Protein 3C4S (pdb70)

Foldseek 3Di:
DQAAQFKKAFCDPVDPRHRAIFGWHHDDPQKTWTWGDDVVDIDIDIGRCVRIDTDDD/DAAQFKKAFCPPVDPRHRAIFGWHDDDPQKTWTWGDDVVDIDTDIDGVVRIDTDD

Solvent-accessible surface area: 7088 Å² total; per-residue (Å²): 135,31,123,76,52,11,14,0,76,0,58,43,93,129,26,67,16,63,169,31,82,6,88,2,68,130,50,67,133,43,93,2,7,0,42,1,114,81,58,72,16,76,99,85,35,80,9,151,64,101,19,14,72,65,31,183,157,76,130,78,47,9,43,0,76,1,55,45,96,133,30,64,28,46,136,28,85,8,82,2,71,183,54,80,124,46,88,1,19,0,42,1,122,85,58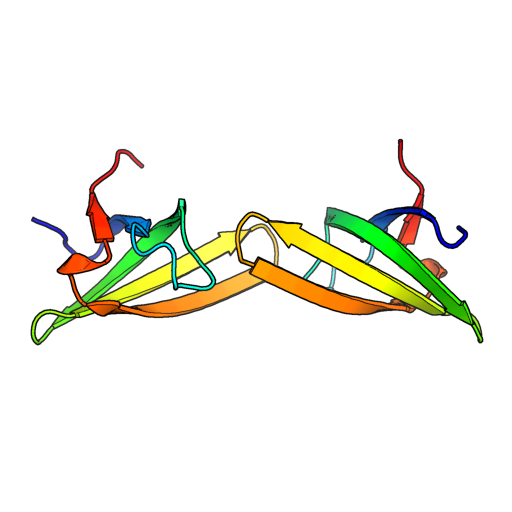,65,7,76,97,110,35,83,5,143,60,101,18,16,76,60,32,218

Radius of gyration: 16.74 Å; Cα contacts (8 Å, |Δi|>4): 252; chains: 2; bounding box: 28×22×48 Å

Nearest PDB structures (foldseek):
  3c4s-assembly2_B  TM=1.012E+00  e=2.449E-09  Synechocystis sp. PCC 6803
  2jz2-assembly1_A  TM=9.508E-01  e=7.307E-09  Synechocystis sp. PCC 6803
  6a7k-assembly3_B  TM=9.456E-01  e=6.495E-07  Thermosynechococcus vestitus BP-1
  6khi-assembly1_S  TM=9.390E-01  e=6.495E-07  Thermosynechococcus vestitus BP-1
  6hum-assembly1_S  TM=9.417E-01  e=9.715E-07  Thermosynechococcus vestitus BP-1

InterPro domains:
  IPR021659 NADH dehydrogenase-like complex, subunit S [PF11623] (2-53)
  IPR021659 NADH dehydrogenase-like complex, subunit S [PTHR35494] (1-54)

CATH classification: 2.30.30.140

Organism: Synechocystis sp. (strain ATCC 27184 / PCC 6803 / Kazusa) (NCBI:txid1111708)

Sequence (112 aa):
MIFPGATVRVTNVDDTYYRFEGLVQRVSDGKAAVLFENGNWDKLVTFRLSELEAVKPIFPGATVRVTNVDDTYYRFEGLVQRVSDGKAAVLFENGNWDKLVTFRLSELEAVK

Secondary structure (DSSP, 8-state):
---TT-EEEE--TTSTTTT-EEEEEEEETTEEEEEEEETTEEEEEEEEGGGEEEE--/--TT-EEEE--TTSTTTT-EEEEEEEETTEEEEEEEETTEEEEEEEEGGGEEEE-

B-factor: mean 19.72, std 9.88, range [8.05, 59.55]

Structure (mmCIF, N/CA/C/O backbone):
data_3C4S
#
_entry.id   3C4S
#
_cell.length_a   44.606
_cell.length_b   44.606
_cell.length_c   65.100
_cell.angle_alpha   90.00
_cell.angle_beta   90.00
_cell.angle_gamma   120.00
#
_symmetry.space_group_name_H-M   'P 32'
#
loop_
_entity.id
_entity.type
_entity.pdbx_description
1 polymer 'Ssl0352 protein'
2 water water
#
loop_
_atom_site.group_PDB
_atom_site.id
_atom_site.type_symbol
_atom_site.label_atom_id
_atom_site.label_alt_id
_atom_site.label_comp_id
_atom_site.label_asym_id
_atom_site.label_entity_id
_atom_site.label_seq_id
_atom_site.pdbx_PDB_ins_code
_atom_site.Cartn_x
_atom_site.Cartn_y
_atom_site.Cartn_z
_atom_site.occupancy
_atom_site.B_iso_or_equiv
_atom_site.auth_seq_id
_atom_site.auth_comp_id
_atom_site.auth_asym_id
_atom_site.auth_atom_id
_atom_site.pdbx_PDB_model_num
ATOM 1 N N . MET A 1 1 ? -18.062 14.759 -13.345 1.00 37.89 1 MET A N 1
ATOM 2 C CA . MET A 1 1 ? -16.597 14.978 -13.503 1.00 38.33 1 MET A CA 1
ATOM 3 C C . MET A 1 1 ? -15.812 14.239 -12.425 1.00 37.31 1 MET A C 1
ATOM 4 O O . MET A 1 1 ? -14.584 14.305 -12.377 1.00 40.05 1 MET A O 1
ATOM 6 N N . ILE A 1 2 ? -16.530 13.545 -11.549 1.00 33.62 2 ILE A N 1
ATOM 7 C CA . ILE A 1 2 ? -15.896 12.767 -10.494 1.00 30.95 2 ILE A CA 1
ATOM 8 C C . ILE A 1 2 ? -15.649 11.392 -11.102 1.00 30.48 2 ILE A C 1
ATOM 9 O O . ILE A 1 2 ? -16.587 10.708 -11.512 1.00 31.29 2 ILE A O 1
ATOM 14 N N . PHE A 1 3 ? -14.382 10.999 -11.166 1.00 28.68 3 PHE A N 1
ATOM 15 C CA . PHE A 1 3 ? -13.996 9.726 -11.761 1.00 28.22 3 PHE A CA 1
ATOM 16 C C . PHE A 1 3 ? -13.096 8.919 -10.836 1.00 25.91 3 PHE A C 1
ATOM 17 O O . PHE A 1 3 ? -12.531 9.454 -9.884 1.00 25.02 3 PHE A O 1
ATOM 25 N N . PRO A 1 4 ? -12.952 7.612 -11.105 1.00 25.09 4 PRO A N 1
ATOM 26 C CA . PRO A 1 4 ? -12.090 6.786 -10.257 1.00 24.20 4 PRO A CA 1
ATOM 27 C C . PRO A 1 4 ? -10.683 7.383 -10.235 1.00 24.20 4 PRO A C 1
ATOM 28 O O . PRO A 1 4 ? -10.100 7.650 -11.286 1.00 24.78 4 PRO A O 1
ATOM 32 N N . GLY A 1 5 ? -10.148 7.599 -9.038 1.00 22.44 5 GLY A N 1
ATOM 33 C CA . GLY A 1 5 ? -8.821 8.175 -8.917 1.00 22.25 5 GLY A CA 1
ATOM 34 C C . GLY A 1 5 ? -8.874 9.636 -8.506 1.00 20.26 5 GLY A C 1
ATOM 35 O O . GLY A 1 5 ? -7.874 10.209 -8.077 1.00 20.05 5 GLY A O 1
ATOM 36 N N . ALA A 1 6 ? -10.043 10.248 -8.644 1.00 19.35 6 ALA A N 1
ATOM 37 C CA . ALA A 1 6 ? -10.200 11.644 -8.269 1.00 17.81 6 ALA A CA 1
ATOM 38 C C . ALA A 1 6 ? -10.270 11.764 -6.752 1.00 17.24 6 ALA A C 1
ATOM 39 O O . ALA A 1 6 ? -10.605 10.802 -6.058 1.00 15.16 6 ALA A O 1
ATOM 41 N N . THR A 1 7 ? -9.933 12.943 -6.243 1.00 16.55 7 THR A N 1
ATOM 42 C CA . THR A 1 7 ? -9.995 13.199 -4.812 1.00 15.99 7 THR A CA 1
ATOM 43 C C . THR A 1 7 ? -11.269 14.004 -4.596 1.00 14.82 7 THR A C 1
ATOM 44 O O . THR A 1 7 ? -11.557 14.931 -5.351 1.00 14.54 7 THR A O 1
ATOM 48 N N . VAL A 1 8 ? -12.044 13.640 -3.584 1.00 10.86 8 VAL A N 1
ATOM 49 C CA . VAL A 1 8 ? -13.287 14.353 -3.318 1.00 11.38 8 VAL A CA 1
ATOM 50 C C . VAL A 1 8 ? -13.412 14.674 -1.842 1.00 11.29 8 VAL A C 1
ATOM 51 O O . VAL A 1 8 ? -12.752 14.057 -1.006 1.00 10.61 8 VAL A O 1
ATOM 55 N N . ARG A 1 9 ? -14.250 15.657 -1.533 1.00 11.46 9 ARG A N 1
ATOM 56 C CA . ARG A 1 9 ? -14.507 16.043 -0.152 1.00 10.52 9 ARG A CA 1
ATOM 57 C C . ARG A 1 9 ? -15.994 15.809 0.077 1.00 10.39 9 ARG A C 1
ATOM 58 O O . ARG A 1 9 ? -16.814 16.104 -0.792 1.00 9.18 9 ARG A O 1
ATOM 66 N N . VAL A 1 10 ? -16.340 15.260 1.237 1.00 9.73 10 VAL A N 1
ATOM 67 C CA . VAL A 1 10 ? -17.741 15.001 1.568 1.00 8.75 10 VAL A CA 1
ATOM 68 C C . VAL A 1 10 ? -18.367 16.301 2.058 1.00 11.09 10 VAL A C 1
ATOM 69 O O . VAL A 1 10 ? -17.845 16.943 2.963 1.00 9.49 10 VAL A O 1
ATOM 73 N N . THR A 1 11 ? -19.496 16.674 1.467 1.00 9.18 11 THR A N 1
ATOM 74 C CA . THR A 1 11 ? -20.155 17.929 1.813 1.00 11.03 11 THR A CA 1
ATOM 75 C C . THR A 1 11 ? -21.457 17.825 2.607 1.00 12.20 11 THR A C 1
ATOM 76 O O . THR A 1 11 ? -22.081 18.846 2.890 1.00 14.00 11 THR A O 1
ATOM 80 N N . ASN A 1 12 ? -21.866 16.609 2.956 1.00 11.99 12 ASN A N 1
ATOM 81 C CA . ASN A 1 12 ? -23.104 16.393 3.708 1.00 13.46 12 ASN A CA 1
ATOM 82 C C . ASN A 1 12 ? -22.838 16.511 5.214 1.00 12.54 12 ASN A C 1
ATOM 83 O O . ASN A 1 12 ? -22.169 15.653 5.796 1.00 10.96 12 ASN A O 1
ATOM 88 N N . VAL A 1 13 ? -23.366 17.562 5.841 1.00 11.70 13 VAL A N 1
ATOM 89 C CA . VAL A 1 13 ? -23.144 17.784 7.271 1.00 11.79 13 VAL A CA 1
ATOM 90 C C . VAL A 1 13 ? -23.748 16.706 8.166 1.00 11.97 13 VAL A C 1
ATOM 91 O O . VAL A 1 13 ? -23.416 16.622 9.349 1.00 11.20 13 VAL A O 1
ATOM 95 N N . ASP A 1 14 ? -24.626 15.878 7.608 1.00 12.00 14 ASP A N 1
ATOM 96 C CA . ASP A 1 14 ? -25.248 14.805 8.382 1.00 12.77 14 ASP A CA 1
ATOM 97 C C . ASP A 1 14 ? -24.498 13.483 8.243 1.00 12.51 14 ASP A C 1
ATOM 98 O O . ASP A 1 14 ? -24.943 12.443 8.750 1.00 12.55 14 ASP A O 1
ATOM 103 N N . ASP A 1 15 ? -23.353 13.532 7.567 1.00 11.02 15 ASP A N 1
ATOM 104 C CA . ASP A 1 15 ? -22.527 12.346 7.351 1.00 13.19 15 ASP A CA 1
ATOM 105 C C . ASP A 1 15 ? -21.356 12.251 8.324 1.00 12.17 15 ASP A C 1
ATOM 106 O O . ASP A 1 15 ? -20.754 13.257 8.697 1.00 11.36 15 ASP A O 1
ATOM 111 N N . THR A 1 16 ? -21.027 11.025 8.709 1.00 12.23 16 THR A N 1
ATOM 112 C CA . THR A 1 16 ? -19.919 10.782 9.624 1.00 12.89 16 THR A CA 1
ATOM 113 C C . THR A 1 16 ? -18.630 11.385 9.087 1.00 12.98 16 THR A C 1
ATOM 114 O O . THR A 1 16 ? -17.834 11.956 9.836 1.00 12.06 16 THR A O 1
ATOM 118 N N . TYR A 1 17 ? -18.432 11.255 7.779 1.00 11.77 17 TYR A N 1
ATOM 119 C CA . TYR A 1 17 ? -17.215 11.735 7.150 1.00 12.57 17 TYR A CA 1
ATOM 120 C C . TYR A 1 17 ? -17.272 13.111 6.504 1.00 10.34 17 TYR A C 1
ATOM 121 O O . TYR A 1 17 ? -16.521 13.408 5.577 1.00 10.72 17 TYR A O 1
ATOM 130 N N . TYR A 1 18 ? -18.154 13.955 7.030 1.00 11.37 18 TYR A N 1
ATOM 131 C CA . TYR A 1 18 ? -18.301 15.325 6.556 1.00 11.36 18 TYR A CA 1
ATOM 132 C C . TYR A 1 18 ? -16.924 16.004 6.555 1.00 11.77 18 TYR A C 1
ATOM 133 O O . TYR A 1 18 ? -16.192 15.951 7.546 1.00 9.85 18 TYR A O 1
ATOM 142 N N . ARG A 1 19 ? -16.588 16.626 5.425 1.00 11.20 19 ARG A N 1
ATOM 143 C CA . ARG A 1 19 ? -15.329 17.339 5.212 1.00 12.28 19 ARG A CA 1
ATOM 144 C C . ARG A 1 19 ? -14.067 16.487 5.108 1.00 10.88 19 ARG A C 1
ATOM 145 O O . ARG A 1 19 ? -12.961 17.022 4.983 1.00 12.75 19 ARG A O 1
ATOM 153 N N . PHE A 1 20 ? -14.226 15.167 5.171 1.00 9.26 20 PHE A N 1
ATOM 154 C CA . PHE A 1 20 ? -13.098 14.252 5.000 1.00 10.32 20 PHE A CA 1
ATOM 155 C C . PHE A 1 20 ? -12.806 14.260 3.497 1.00 11.51 20 PHE A C 1
ATOM 156 O O . PHE A 1 20 ? -13.702 14.520 2.690 1.00 11.25 20 PHE A O 1
ATOM 164 N N . GLU A 1 21 ? -11.563 13.978 3.121 1.00 10.16 21 GLU A N 1
ATOM 165 C CA . GLU A 1 21 ? -11.201 13.903 1.710 1.00 11.76 21 GLU A CA 1
ATOM 166 C C . GLU A 1 21 ? -10.706 12.490 1.448 1.00 11.21 21 GLU A C 1
ATOM 167 O O . GLU A 1 21 ? -9.974 11.924 2.263 1.00 12.05 21 GLU A O 1
ATO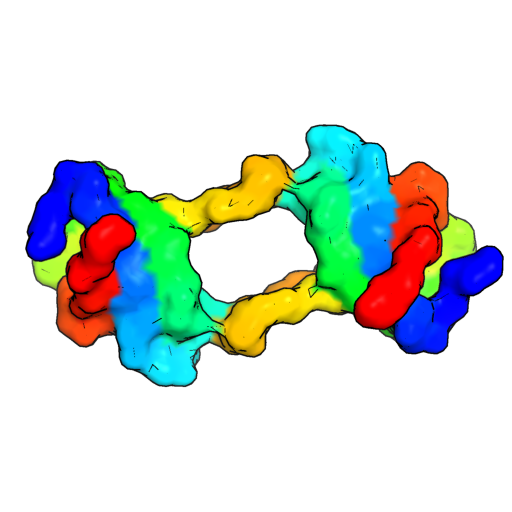M 173 N N . GLY A 1 22 ? -11.124 11.915 0.325 1.00 10.42 22 GLY A N 1
ATOM 174 C CA . GLY A 1 22 ? -10.709 10.566 -0.014 1.00 12.34 22 GLY A CA 1
ATOM 175 C C . GLY A 1 22 ? -10.592 10.364 -1.511 1.00 12.47 22 GLY A C 1
ATOM 176 O O . GLY A 1 22 ? -10.893 11.267 -2.292 1.00 10.82 22 GLY A O 1
ATOM 177 N N . LEU A 1 23 ? -10.154 9.173 -1.906 1.00 12.82 23 LEU A N 1
ATOM 178 C CA . LEU A 1 23 ? -9.976 8.835 -3.314 1.00 13.62 23 LEU A CA 1
ATOM 179 C C . LEU A 1 23 ? -11.138 8.014 -3.855 1.00 13.01 23 LEU A C 1
ATOM 180 O O . LEU A 1 23 ? -11.517 7.006 -3.267 1.00 13.38 23 LEU A O 1
ATOM 185 N N . VAL A 1 24 ? -11.695 8.446 -4.983 1.00 12.92 24 VAL A N 1
ATOM 186 C CA . VAL A 1 24 ? -12.808 7.734 -5.598 1.00 13.18 24 VAL A CA 1
ATOM 187 C C . VAL A 1 24 ? -12.319 6.393 -6.140 1.00 13.97 24 VAL A C 1
ATOM 188 O O . VAL A 1 24 ? -11.370 6.346 -6.922 1.00 15.92 24 VAL A O 1
ATOM 192 N N . GLN A 1 25 ? -12.968 5.310 -5.718 1.00 15.61 25 GLN A N 1
ATOM 193 C CA . GLN A 1 25 ? -12.593 3.967 -6.150 1.00 17.55 25 GLN A CA 1
ATOM 194 C C . GLN A 1 25 ? -13.391 3.521 -7.365 1.00 20.58 25 GLN A C 1
ATOM 195 O O . GLN A 1 25 ? -12.873 2.833 -8.245 1.00 20.94 25 GLN A O 1
ATOM 201 N N . ARG A 1 26 ? -14.660 3.906 -7.397 1.00 20.23 26 ARG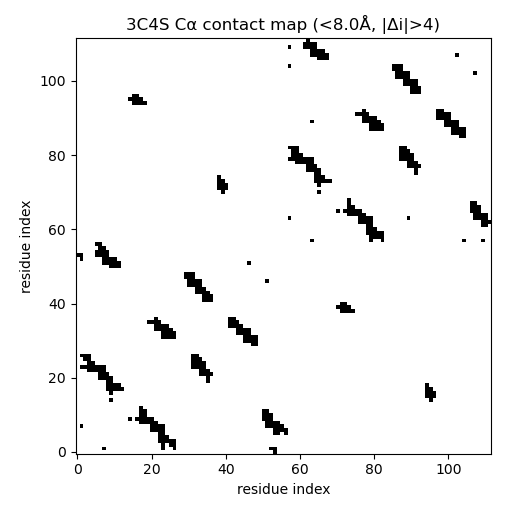 A N 1
ATOM 202 C CA . ARG A 1 26 ? -15.540 3.557 -8.503 1.00 21.85 26 ARG A CA 1
ATOM 203 C C . ARG A 1 26 ? -16.783 4.423 -8.483 1.00 20.81 26 ARG A C 1
ATOM 204 O O . ARG A 1 26 ? -17.195 4.923 -7.433 1.00 18.25 26 ARG A O 1
ATOM 212 N N . VAL A 1 27 ? -17.370 4.606 -9.659 1.00 19.56 27 VAL A N 1
ATOM 213 C CA . VAL A 1 27 ? -18.577 5.404 -9.792 1.00 19.08 27 VAL A CA 1
ATOM 214 C C . VAL A 1 27 ? -19.587 4.619 -10.622 1.00 18.25 27 VAL A C 1
ATOM 215 O O . VAL A 1 27 ? -19.248 4.074 -11.672 1.00 19.60 27 VAL A O 1
ATOM 219 N N . SER A 1 28 ? -20.820 4.548 -10.138 1.00 17.65 28 SER A N 1
ATOM 220 C CA . SER A 1 28 ? -21.877 3.843 -10.850 1.00 19.21 28 SER A CA 1
ATOM 221 C C . SER A 1 28 ? -23.243 4.199 -10.289 1.00 18.16 28 SER A C 1
ATOM 222 O O . SER A 1 28 ? -23.397 4.438 -9.091 1.00 16.14 28 SER A O 1
ATOM 225 N N . ASP A 1 29 ? -24.232 4.250 -11.171 1.00 17.54 29 ASP A N 1
ATOM 226 C CA . ASP A 1 29 ? -25.599 4.552 -10.777 1.00 17.95 29 ASP A CA 1
ATOM 227 C C . ASP A 1 29 ? -25.748 5.841 -9.982 1.00 16.55 29 ASP A C 1
ATOM 228 O O . ASP A 1 29 ? -26.590 5.925 -9.087 1.00 16.08 29 ASP A O 1
ATOM 233 N N . GLY A 1 30 ? -24.932 6.841 -10.302 1.00 14.89 30 GLY A N 1
ATOM 234 C CA . GLY A 1 30 ? -25.023 8.111 -9.604 1.00 13.88 30 GLY A CA 1
ATOM 235 C C . GLY A 1 30 ? -24.414 8.100 -8.215 1.00 14.95 30 GLY A C 1
ATOM 236 O O . GLY A 1 30 ? -24.650 9.012 -7.421 1.00 13.61 30 GLY A O 1
ATOM 237 N N . LYS A 1 31 ? -23.632 7.068 -7.921 1.00 13.97 31 LYS A N 1
ATOM 238 C CA . LYS A 1 31 ? -22.990 6.953 -6.618 1.00 14.55 31 LYS A CA 1
ATOM 239 C C . LYS A 1 31 ? -21.506 6.672 -6.787 1.00 14.29 31 LYS A C 1
ATOM 240 O O . LYS A 1 31 ? -21.066 6.209 -7.837 1.00 16.38 31 LYS A O 1
ATOM 246 N N . ALA A 1 32 ? -20.729 6.960 -5.750 1.00 13.66 32 ALA A N 1
ATOM 247 C CA . ALA A 1 32 ? -19.298 6.718 -5.806 1.00 12.58 32 ALA A CA 1
ATOM 248 C C . ALA A 1 32 ? -18.811 6.129 -4.498 1.00 12.94 32 ALA A C 1
ATOM 249 O O . ALA A 1 32 ? -19.263 6.522 -3.422 1.00 12.01 32 ALA A O 1
ATOM 251 N N . ALA A 1 33 ? -17.904 5.166 -4.605 1.00 12.29 33 ALA A N 1
ATOM 252 C CA . ALA A 1 33 ? -17.309 4.530 -3.439 1.00 12.21 33 ALA A CA 1
ATOM 253 C C . ALA A 1 33 ? -16.029 5.316 -3.203 1.00 12.67 33 ALA A C 1
ATOM 254 O O . ALA A 1 33 ? -15.216 5.470 -4.113 1.00 13.87 33 ALA A O 1
ATOM 256 N N . VAL A 1 34 ? -15.858 5.816 -1.986 1.00 11.59 34 VAL A N 1
ATOM 257 C CA . VAL A 1 34 ? -14.693 6.621 -1.645 1.00 12.68 34 VAL A CA 1
ATOM 258 C C . VAL A 1 34 ? -13.882 5.985 -0.527 1.00 12.17 34 VAL A C 1
ATOM 259 O O . VAL A 1 34 ? -14.435 5.526 0.476 1.00 12.38 34 VAL A O 1
ATOM 263 N N . LEU A 1 35 ? -12.565 5.965 -0.702 1.00 11.62 35 LEU A N 1
ATOM 264 C CA . LEU A 1 35 ? -11.678 5.388 0.302 1.00 11.63 35 LEU A CA 1
ATOM 265 C C . LEU A 1 35 ? -10.974 6.486 1.093 1.00 10.07 35 LEU A C 1
ATOM 266 O O . LEU A 1 35 ? -10.268 7.323 0.524 1.00 10.61 35 LEU A O 1
ATOM 271 N N . PHE A 1 36 ? -11.188 6.485 2.404 1.00 11.04 36 PHE A N 1
ATOM 272 C CA . PHE A 1 36 ? -10.563 7.460 3.291 1.00 11.73 36 PHE A CA 1
ATOM 273 C C . PHE A 1 36 ? -9.405 6.739 3.953 1.00 13.40 36 PHE A C 1
ATOM 274 O O . PHE A 1 36 ? -9.521 5.560 4.294 1.00 12.62 36 PHE A O 1
ATOM 282 N N . GLU A 1 37 ? -8.294 7.446 4.128 1.00 14.98 37 GLU A N 1
ATOM 283 C CA . GLU A 1 37 ? -7.103 6.853 4.724 1.00 18.20 37 GLU A CA 1
ATOM 284 C C . GLU A 1 37 ? -6.402 7.788 5.701 1.00 17.93 37 GLU A C 1
ATOM 285 O O . GLU A 1 37 ? -6.435 9.010 5.551 1.00 18.72 37 GLU A O 1
ATOM 291 N N . ASN A 1 38 ? -5.764 7.197 6.704 1.00 16.90 38 ASN A N 1
ATOM 292 C CA . ASN A 1 38 ? -5.009 7.942 7.700 1.00 17.17 38 ASN A CA 1
ATOM 293 C C . ASN A 1 38 ? -4.183 6.905 8.447 1.00 15.73 38 ASN A C 1
ATOM 294 O O . ASN A 1 38 ? -4.684 6.244 9.349 1.00 14.60 38 ASN A O 1
ATOM 299 N N . GLY A 1 39 ? -2.923 6.751 8.049 1.00 15.88 39 GLY A N 1
ATOM 300 C CA . GLY A 1 39 ? -2.072 5.769 8.695 1.00 15.22 39 GLY A CA 1
ATOM 301 C C . GLY A 1 39 ? -2.582 4.359 8.457 1.00 15.43 39 GLY A C 1
ATOM 302 O O . GLY A 1 39 ? -2.765 3.940 7.308 1.00 15.29 39 GLY A O 1
ATOM 303 N N . ASN A 1 40 ? -2.814 3.622 9.540 1.00 12.66 40 ASN A N 1
ATOM 304 C CA . ASN A 1 40 ? -3.313 2.254 9.441 1.00 12.63 40 ASN A CA 1
ATOM 305 C C . ASN A 1 40 ? -4.832 2.213 9.400 1.00 13.21 40 ASN A C 1
ATOM 306 O O . ASN A 1 40 ? -5.424 1.145 9.291 1.00 14.34 40 ASN A O 1
ATOM 311 N N . TRP A 1 41 ? -5.460 3.379 9.491 1.00 11.63 41 TRP A N 1
ATOM 312 C CA . TRP A 1 41 ? -6.913 3.455 9.465 1.00 12.00 41 TRP A CA 1
ATOM 313 C C . TRP A 1 41 ? -7.421 3.752 8.061 1.00 12.47 41 TRP A C 1
ATOM 314 O O . TRP A 1 41 ? -6.811 4.512 7.313 1.00 12.34 41 TRP A O 1
ATOM 325 N N . ASP A 1 42 ? -8.536 3.130 7.703 1.00 12.96 42 ASP A N 1
ATOM 326 C CA . ASP A 1 42 ? -9.150 3.379 6.410 1.00 15.04 42 ASP A CA 1
ATOM 327 C C . ASP A 1 42 ? -10.607 2.980 6.477 1.00 13.73 42 ASP A C 1
ATOM 328 O O . ASP A 1 42 ? -11.007 2.178 7.321 1.00 13.40 42 ASP A O 1
ATOM 333 N N . LYS A 1 43 ? -11.400 3.554 5.584 1.00 14.39 43 LYS A N 1
ATOM 334 C CA . LYS A 1 43 ? -12.819 3.261 5.531 1.00 15.04 43 LYS A CA 1
ATOM 335 C C . LYS A 1 43 ? -13.306 3.477 4.106 1.00 14.99 43 LYS A C 1
ATOM 336 O O . LYS A 1 43 ? -12.949 4.466 3.458 1.00 13.64 43 LYS A O 1
ATOM 342 N N . LEU A 1 44 ? -14.087 2.523 3.611 1.00 14.26 44 LEU A N 1
ATOM 343 C CA . LEU A 1 44 ? -14.652 2.612 2.268 1.00 15.74 44 LEU A CA 1
ATOM 344 C C . LEU A 1 44 ? -16.129 2.922 2.450 1.00 15.10 44 LEU A C 1
ATOM 345 O O . LEU A 1 44 ? -16.856 2.177 3.109 1.00 15.50 44 LEU A O 1
ATOM 350 N N . VAL A 1 45 ? -16.568 4.033 1.875 1.00 13.43 45 VAL A N 1
ATOM 351 C CA . VAL A 1 45 ? -17.957 4.444 2.000 1.00 14.23 45 VAL A CA 1
ATOM 352 C C . VAL A 1 45 ? -18.520 4.848 0.647 1.00 13.30 45 VAL A C 1
ATOM 353 O O . VAL A 1 45 ? -17.821 5.450 -0.171 1.00 12.93 45 VAL A O 1
ATOM 357 N N . THR A 1 46 ? -19.783 4.499 0.413 1.00 13.84 46 THR A N 1
ATOM 358 C CA . THR A 1 46 ? -20.456 4.847 -0.832 1.00 13.16 46 THR A CA 1
ATOM 359 C C . THR A 1 46 ? -21.353 6.052 -0.580 1.00 13.67 46 THR A C 1
ATOM 360 O O . THR A 1 46 ? -22.119 6.076 0.384 1.00 14.75 46 THR A O 1
ATOM 364 N N . PHE A 1 47 ? -21.254 7.042 -1.461 1.00 12.06 47 PHE A N 1
ATOM 365 C CA . PHE A 1 47 ? -22.029 8.277 -1.355 1.00 11.82 47 PHE A CA 1
ATOM 366 C C . PHE A 1 47 ? -22.751 8.573 -2.657 1.00 11.51 47 PHE A C 1
ATOM 367 O O . PHE A 1 47 ? -22.342 8.112 -3.719 1.00 12.96 47 PHE A O 1
ATOM 375 N N . ARG A 1 48 ? -23.820 9.358 -2.571 1.00 12.16 48 ARG A N 1
AT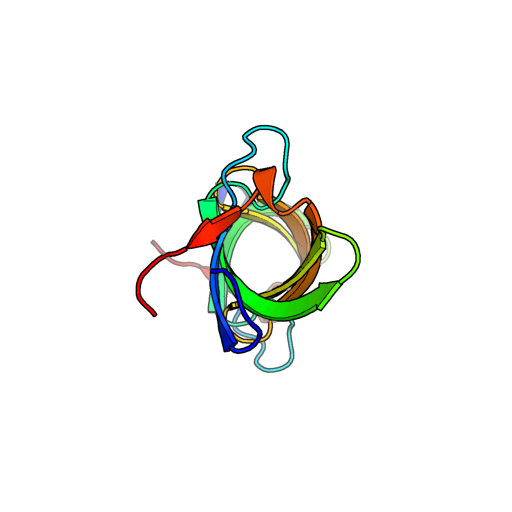OM 376 C CA . ARG A 1 48 ? -24.509 9.783 -3.778 1.00 11.54 48 ARG A CA 1
ATOM 377 C C . ARG A 1 48 ? -23.559 10.878 -4.264 1.00 11.07 48 ARG A C 1
ATOM 378 O O . ARG A 1 48 ? -22.894 11.521 -3.453 1.00 10.49 48 ARG A O 1
ATOM 386 N N . LEU A 1 49 ? -23.477 11.094 -5.569 1.00 9.76 49 LEU A N 1
ATOM 387 C CA . LEU A 1 49 ? -22.578 12.116 -6.086 1.00 10.94 49 LEU A CA 1
ATOM 388 C C . LEU A 1 49 ? -22.838 13.499 -5.479 1.00 10.82 49 LEU A C 1
ATOM 389 O O . LEU A 1 49 ? -21.905 14.282 -5.291 1.00 10.69 49 LEU A O 1
ATOM 394 N N . SER A 1 50 ? -24.096 13.779 -5.147 1.00 9.83 50 SER A N 1
ATOM 395 C CA . SER A 1 50 ? -24.473 15.068 -4.562 1.00 10.69 50 SER A CA 1
ATOM 396 C C . SER A 1 50 ? -23.930 15.300 -3.146 1.00 11.85 50 SER A C 1
ATOM 397 O O . SER A 1 50 ? -24.126 16.371 -2.567 1.00 11.29 50 SER A O 1
ATOM 400 N N . GLU A 1 51 ? -23.256 14.298 -2.589 1.00 10.60 51 GLU A N 1
ATOM 401 C CA . GLU A 1 51 ? -22.669 14.416 -1.253 1.00 11.35 51 GLU A CA 1
ATOM 402 C C . GLU A 1 51 ? -21.164 14.626 -1.380 1.00 11.07 51 GLU A C 1
ATOM 403 O O . GLU A 1 51 ? -20.453 14.707 -0.379 1.00 9.01 51 GLU A O 1
ATOM 409 N N . LEU A 1 52 ? -20.683 14.717 -2.616 1.00 10.00 52 LEU A N 1
ATOM 410 C CA . LEU A 1 52 ? -19.250 14.869 -2.868 1.00 9.54 52 LEU A CA 1
ATOM 411 C C . LEU A 1 52 ? -18.909 16.008 -3.818 1.00 10.18 52 LEU A C 1
ATOM 412 O O . LEU A 1 52 ? -19.659 16.301 -4.740 1.00 11.51 52 LEU A O 1
ATOM 417 N N . GLU A 1 53 ? -17.766 16.643 -3.590 1.00 12.30 53 GLU A N 1
ATOM 418 C CA . GLU A 1 53 ? -17.307 17.711 -4.470 1.00 12.80 53 GLU A CA 1
ATOM 419 C C . GLU A 1 53 ? -15.850 17.424 -4.797 1.00 13.26 53 GLU A C 1
ATOM 420 O O . GLU A 1 53 ? -15.085 16.983 -3.938 1.00 13.22 53 GLU A O 1
ATOM 426 N N . ALA A 1 54 ? -15.471 17.664 -6.046 1.00 14.72 54 ALA A N 1
ATOM 427 C CA . ALA A 1 54 ? -14.103 17.422 -6.481 1.00 16.85 54 ALA A CA 1
ATOM 428 C C . ALA A 1 54 ? -13.146 18.447 -5.892 1.00 19.06 54 ALA A C 1
ATOM 429 O O . ALA A 1 54 ? -13.487 19.624 -5.756 1.00 18.88 54 ALA A O 1
ATOM 431 N N . VAL A 1 55 ? -11.948 17.989 -5.543 1.00 20.79 55 VAL A N 1
ATOM 432 C CA . VAL A 1 55 ? -10.918 18.852 -4.979 1.00 24.97 55 VAL A CA 1
ATOM 433 C C . VAL A 1 55 ? -9.550 18.412 -5.497 1.00 27.15 55 VAL A C 1
ATOM 434 O O . VAL A 1 55 ? -9.412 17.328 -6.065 1.00 27.00 55 VAL A O 1
ATOM 438 N N . LYS A 1 56 ? -8.544 19.257 -5.307 1.00 31.79 56 LYS A N 1
ATOM 439 C CA . LYS A 1 56 ? -7.194 18.929 -5.751 1.00 35.95 56 LYS A CA 1
ATOM 440 C C . LYS A 1 56 ? -6.617 17.828 -4.862 1.00 37.66 56 LYS A C 1
ATOM 441 O O . LYS A 1 56 ? -6.888 17.784 -3.663 1.00 38.96 56 LYS A O 1
ATOM 447 N N . PRO A 1 57 ? -5.824 16.915 -5.446 1.00 38.95 57 PRO A N 1
ATOM 448 C CA . PRO A 1 57 ? -5.208 15.805 -4.708 1.00 39.85 57 PRO A CA 1
ATOM 449 C C . PRO A 1 57 ? -4.567 16.213 -3.377 1.00 40.79 57 PRO A C 1
ATOM 450 O O . PRO A 1 57 ? -4.312 17.423 -3.183 1.00 41.49 57 PRO A O 1
ATOM 454 N N . ILE B 1 2 ? -0.668 8.749 32.672 1.00 26.62 2 ILE B N 1
ATOM 455 C CA . ILE B 1 2 ? -1.969 8.692 31.947 1.00 25.66 2 ILE B CA 1
ATOM 456 C C . ILE B 1 2 ? -3.139 8.688 32.927 1.00 24.84 2 ILE B C 1
ATOM 457 O O . ILE B 1 2 ? -3.239 7.824 33.795 1.00 26.29 2 ILE B O 1
ATOM 462 N N . PHE B 1 3 ? -4.023 9.669 32.770 1.00 23.25 3 PHE B N 1
ATOM 463 C CA . PHE B 1 3 ? -5.190 9.842 33.632 1.00 21.00 3 PHE B CA 1
ATOM 464 C C . PHE B 1 3 ? -6.324 10.414 32.781 1.00 18.66 3 PHE B C 1
ATOM 465 O O . PHE B 1 3 ? -6.083 10.895 31.677 1.00 16.02 3 PHE B O 1
ATOM 473 N N . P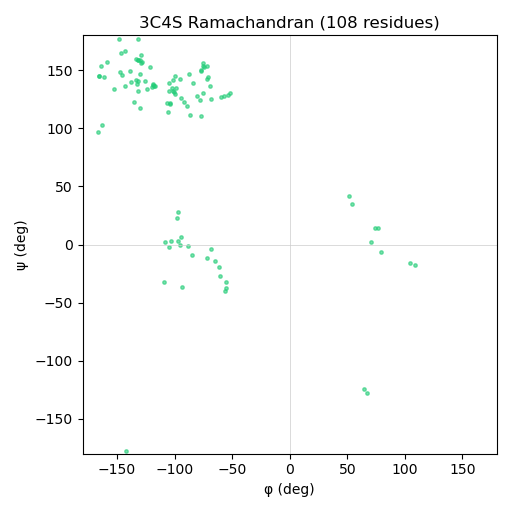RO B 1 4 ? -7.572 10.370 33.281 1.00 17.31 4 PRO B N 1
ATOM 474 C CA . PRO B 1 4 ? -8.680 10.921 32.491 1.00 17.52 4 PRO B CA 1
ATOM 475 C C . PRO B 1 4 ? -8.431 12.402 32.214 1.00 17.49 4 PRO B C 1
ATOM 476 O O . PRO B 1 4 ? -8.188 13.181 33.139 1.00 18.42 4 PRO B O 1
ATOM 480 N N . GLY B 1 5 ? -8.485 12.786 30.944 1.00 15.84 5 GLY B N 1
ATOM 481 C CA . GLY B 1 5 ? -8.244 14.168 30.578 1.00 16.87 5 GLY B CA 1
ATOM 482 C C . GLY B 1 5 ? -6.916 14.331 29.869 1.00 15.97 5 GLY B C 1
ATOM 483 O O . GLY B 1 5 ? -6.670 15.338 29.206 1.00 17.06 5 GLY B O 1
ATOM 484 N N . ALA B 1 6 ? -6.046 13.338 30.009 1.00 16.04 6 ALA B N 1
ATOM 485 C CA . ALA B 1 6 ? -4.751 13.397 29.348 1.00 14.48 6 ALA B CA 1
ATOM 486 C C . ALA B 1 6 ? -4.923 13.124 27.860 1.00 15.28 6 ALA B C 1
ATOM 487 O O . ALA B 1 6 ? -5.869 12.446 27.447 1.00 14.22 6 ALA B O 1
ATOM 489 N N . THR B 1 7 ? -4.018 13.674 27.057 1.00 12.35 7 THR B N 1
ATOM 490 C CA . THR B 1 7 ? -4.039 13.445 25.620 1.00 13.91 7 THR B CA 1
ATOM 491 C C . THR B 1 7 ? -2.974 12.384 25.383 1.00 13.18 7 THR B C 1
ATOM 492 O O . THR B 1 7 ? -1.865 12.487 25.904 1.00 13.06 7 THR B O 1
ATOM 496 N N . VAL B 1 8 ? -3.318 11.346 24.627 1.00 11.77 8 VAL B N 1
ATOM 497 C CA . VAL B 1 8 ? -2.365 10.275 24.361 1.00 12.54 8 VAL B CA 1
ATOM 498 C C . VAL B 1 8 ? -2.250 9.968 22.882 1.00 13.34 8 VAL B C 1
ATOM 499 O O . VAL B 1 8 ? -3.168 10.229 22.105 1.00 13.17 8 VAL B O 1
ATOM 503 N N . ARG B 1 9 ? -1.108 9.403 22.508 1.00 11.83 9 ARG B N 1
ATOM 504 C CA . ARG B 1 9 ? -0.832 9.014 21.131 1.00 12.86 9 ARG B CA 1
ATOM 505 C C . ARG B 1 9 ? -0.663 7.495 21.159 1.00 11.92 9 ARG B C 1
ATOM 506 O O . ARG B 1 9 ? -0.023 6.960 22.061 1.00 11.45 9 ARG B O 1
ATOM 514 N N . VAL B 1 10 ? -1.252 6.799 20.195 1.00 10.15 10 VAL B N 1
ATOM 515 C CA . VAL B 1 10 ? -1.145 5.343 20.142 1.00 11.09 10 VAL B CA 1
ATOM 516 C C . VAL B 1 10 ? 0.220 4.963 19.578 1.00 11.16 10 VAL B C 1
ATOM 517 O O . VAL B 1 10 ? 0.583 5.392 18.484 1.00 11.73 10 VAL B O 1
ATOM 521 N N . THR B 1 11 ? 0.965 4.154 20.327 1.00 12.59 11 THR B N 1
ATOM 522 C CA . THR B 1 11 ? 2.306 3.753 19.919 1.00 14.15 11 THR B CA 1
ATOM 523 C C . THR B 1 11 ? 2.444 2.321 19.403 1.00 13.31 11 THR B C 1
ATOM 524 O O . THR B 1 11 ? 3.536 1.912 18.996 1.00 13.00 11 THR B O 1
ATOM 528 N N . ASN B 1 12 ? 1.353 1.560 19.419 1.00 12.68 12 ASN B N 1
ATOM 529 C CA . ASN B 1 12 ? 1.374 0.178 18.938 1.00 12.29 12 ASN B CA 1
ATOM 530 C C . ASN B 1 12 ? 1.358 0.194 17.406 1.00 13.08 12 ASN B C 1
ATOM 531 O O . ASN B 1 12 ? 0.355 0.554 16.792 1.00 11.28 12 ASN B O 1
ATOM 536 N N . VAL B 1 13 ? 2.472 -0.202 16.797 1.00 11.09 13 VAL B N 1
ATOM 537 C CA . VAL B 1 13 ? 2.603 -0.199 15.340 1.00 13.09 13 VAL B CA 1
ATOM 538 C C . VAL B 1 13 ? 1.633 -1.096 14.573 1.00 12.56 13 VAL B C 1
ATOM 539 O O . VAL B 1 13 ? 1.438 -0.904 13.369 1.00 14.05 13 VAL B O 1
ATOM 543 N N . ASP B 1 14 ? 1.033 -2.071 15.252 1.00 12.49 14 ASP B N 1
ATOM 544 C CA . ASP B 1 14 ? 0.090 -2.983 14.600 1.00 14.49 14 ASP B CA 1
ATOM 545 C C . ASP B 1 14 ? -1.358 -2.553 14.751 1.00 14.36 14 ASP B C 1
ATOM 546 O O . ASP B 1 14 ? -2.265 -3.221 14.251 1.00 13.86 14 ASP B O 1
ATOM 551 N N . ASP B 1 15 ? -1.581 -1.440 15.437 1.00 11.88 15 ASP B N 1
ATOM 552 C CA . ASP B 1 15 ? -2.938 -0.980 15.682 1.00 13.76 15 ASP B CA 1
ATOM 553 C C . ASP B 1 15 ? -3.527 -0.103 14.588 1.00 11.44 15 ASP B C 1
ATOM 554 O O . ASP B 1 15 ? -2.828 0.674 13.935 1.00 11.21 15 ASP B O 1
ATOM 559 N N . THR B 1 16 ? -4.836 -0.233 14.413 1.00 11.15 16 THR B N 1
ATOM 560 C CA . THR B 1 16 ? -5.573 0.548 13.431 1.00 11.93 16 THR B CA 1
ATOM 561 C C . THR B 1 16 ? -5.340 2.036 13.680 1.00 11.73 16 THR B C 1
ATOM 562 O O . THR B 1 16 ? -5.217 2.825 12.743 1.00 11.49 16 THR B O 1
ATOM 566 N N . TYR B 1 17 ? -5.267 2.410 14.953 1.00 11.71 17 TYR B N 1
ATOM 567 C CA . TYR B 1 17 ? -5.092 3.809 15.321 1.00 10.19 17 TYR B CA 1
ATOM 568 C C . TYR B 1 17 ? -3.668 4.243 15.650 1.00 8.79 17 TYR B C 1
ATOM 569 O O . TYR B 1 17 ? -3.465 5.231 16.346 1.00 9.80 17 TYR B O 1
ATOM 578 N N . TYR B 1 18 ? -2.683 3.513 15.141 1.00 10.30 18 TYR B N 1
ATOM 579 C CA . TYR B 1 18 ? -1.288 3.864 15.378 1.00 11.22 18 TYR B CA 1
ATOM 580 C C . TYR B 1 18 ? -1.033 5.323 14.980 1.00 12.14 18 TYR B C 1
ATOM 581 O O . TYR B 1 18 ? -1.382 5.747 13.876 1.00 13.01 18 TYR B O 1
ATOM 590 N N . ARG B 1 19 ? -0.431 6.079 15.895 1.00 11.27 19 ARG B N 1
ATOM 591 C CA . ARG B 1 19 ? -0.106 7.495 15.700 1.00 12.74 19 ARG B CA 1
ATOM 592 C C . ARG B 1 19 ? -1.274 8.467 15.895 1.00 12.13 19 ARG B C 1
ATOM 593 O O . ARG B 1 19 ? -1.078 9.683 15.857 1.00 12.22 19 ARG B O 1
ATOM 601 N N . PHE B 1 20 ? -2.483 7.944 16.087 1.00 11.90 20 PHE B N 1
ATOM 602 C CA . PHE B 1 20 ? -3.648 8.799 16.325 1.00 12.38 20 PHE B CA 1
ATOM 603 C C . PHE B 1 20 ? -3.494 9.369 17.732 1.00 11.79 20 PHE B C 1
ATOM 604 O O . PHE B 1 20 ? -2.854 8.761 18.586 1.00 11.95 20 PHE B O 1
ATOM 612 N N . GLU B 1 21 ? -4.080 10.536 17.974 1.00 11.93 21 GLU B N 1
ATOM 613 C CA . GLU B 1 21 ? -4.023 11.132 19.300 1.00 12.71 21 GLU B CA 1
ATOM 614 C C . GLU B 1 21 ? -5.455 11.366 19.749 1.00 12.60 21 GLU B C 1
ATOM 615 O O . GLU B 1 21 ? -6.280 11.860 18.979 1.00 12.53 21 GLU B O 1
ATOM 621 N N . GLY B 1 22 ? -5.749 10.983 20.987 1.00 12.99 22 GLY B N 1
ATOM 622 C CA . GLY B 1 22 ? -7.091 11.144 21.513 1.00 13.17 22 GLY B CA 1
ATOM 623 C C . GLY B 1 22 ? -7.090 11.538 22.974 1.00 14.31 22 GLY B C 1
ATOM 624 O O . GLY B 1 22 ? -6.033 11.717 23.577 1.00 12.97 22 GLY B O 1
ATOM 625 N N . LEU B 1 23 ? -8.282 11.660 23.550 1.00 12.98 23 LEU B N 1
ATOM 626 C CA . LEU B 1 23 ? -8.413 12.057 24.944 1.00 14.77 23 LEU B CA 1
ATOM 627 C C . LEU B 1 23 ? -8.779 10.863 25.814 1.00 12.86 23 LEU B C 1
ATOM 628 O O . LEU B 1 23 ? -9.693 10.104 25.495 1.00 10.82 23 LEU B O 1
ATOM 633 N N . VAL B 1 24 ? -8.066 10.697 26.921 1.00 10.67 24 VAL B N 1
ATOM 634 C CA . VAL B 1 24 ? -8.346 9.588 27.818 1.00 11.27 24 VAL B CA 1
ATOM 635 C C . VAL B 1 24 ? -9.609 9.911 28.606 1.00 12.69 24 VAL B C 1
ATOM 636 O O . VAL B 1 24 ? -9.728 10.996 29.170 1.00 13.20 24 VAL B O 1
ATOM 640 N N . GLN B 1 25 ? -10.556 8.979 28.638 1.00 12.20 25 GLN B N 1
ATOM 641 C CA . GLN B 1 25 ? -11.795 9.217 29.371 1.00 14.56 25 GLN B CA 1
ATOM 642 C C . GLN B 1 25 ? -11.917 8.387 30.639 1.00 14.83 25 GLN B C 1
ATOM 643 O O . GLN B 1 25 ? -12.520 8.826 31.619 1.00 13.60 25 GLN B O 1
ATOM 649 N N . ARG B 1 26 ? -11.353 7.184 30.613 1.00 15.30 26 ARG B N 1
ATOM 650 C CA . ARG B 1 26 ? -11.394 6.291 31.765 1.00 16.13 26 ARG B CA 1
ATOM 651 C C . ARG B 1 26 ? -10.120 5.451 31.818 1.00 16.28 26 ARG B C 1
ATOM 652 O O . ARG B 1 26 ? -9.536 5.128 30.784 1.00 14.23 26 ARG B O 1
ATOM 660 N N . VAL B 1 27 ? -9.690 5.108 33.029 1.00 15.20 27 VAL B N 1
ATOM 661 C CA . VAL B 1 27 ? -8.504 4.279 33.215 1.00 16.45 27 VAL B CA 1
ATOM 662 C C . VAL B 1 27 ? -8.833 3.218 34.258 1.00 17.60 27 VAL B C 1
ATOM 663 O O . VAL B 1 27 ? -9.226 3.546 35.379 1.00 18.28 27 VAL B O 1
ATOM 667 N N . SER B 1 28 ? -8.681 1.951 33.891 1.00 18.24 28 SER B N 1
ATOM 668 C CA . SER B 1 28 ? -8.979 0.863 34.815 1.00 21.29 28 SER B CA 1
ATOM 669 C C . SER B 1 28 ? -8.415 -0.474 34.348 1.00 20.84 28 SER B C 1
ATOM 670 O O . SER B 1 28 ? -8.373 -0.760 33.154 1.00 21.24 28 SER B O 1
ATOM 673 N N . ASP B 1 29 ? -7.981 -1.288 35.306 1.00 20.62 29 ASP B N 1
ATOM 674 C CA . ASP B 1 29 ? -7.426 -2.608 35.026 1.00 21.80 29 ASP B CA 1
ATOM 675 C C . ASP B 1 29 ? -6.320 -2.618 33.967 1.00 20.32 29 ASP B C 1
ATOM 676 O O . ASP B 1 29 ? -6.280 -3.499 33.106 1.00 20.84 29 ASP B O 1
ATOM 681 N N . GLY B 1 30 ? -5.432 -1.630 34.035 1.00 17.98 30 GLY B N 1
ATOM 682 C CA . GLY B 1 30 ? -4.319 -1.544 33.100 1.00 17.32 30 GLY B CA 1
ATOM 683 C C . GLY B 1 30 ? -4.672 -1.098 31.695 1.00 16.93 30 GLY B C 1
ATOM 684 O O . GLY B 1 30 ? -3.862 -1.229 30.772 1.00 15.36 30 GLY B O 1
ATOM 685 N N . LYS B 1 31 ? -5.874 -0.561 31.530 1.00 16.44 31 LYS B N 1
ATOM 686 C CA . LYS B 1 31 ? -6.333 -0.112 30.220 1.00 15.74 31 LYS B CA 1
ATOM 687 C C . LYS B 1 31 ? -6.933 1.286 30.285 1.00 14.93 31 LYS B C 1
ATOM 688 O O . LYS B 1 31 ? -7.339 1.752 31.349 1.00 15.91 31 LYS B O 1
ATOM 694 N N . ALA B 1 32 ? -6.982 1.960 29.142 1.00 11.98 32 ALA B N 1
ATOM 695 C CA . ALA B 1 32 ? -7.554 3.294 29.093 1.00 12.26 32 ALA B CA 1
ATOM 696 C C . ALA B 1 32 ? -8.508 3.389 27.918 1.00 12.22 32 ALA B C 1
ATOM 697 O O . ALA B 1 32 ? -8.224 2.874 26.840 1.00 12.80 32 ALA B O 1
ATOM 699 N N . ALA B 1 33 ? -9.649 4.031 28.147 1.00 12.19 33 ALA B N 1
ATOM 700 C CA . ALA B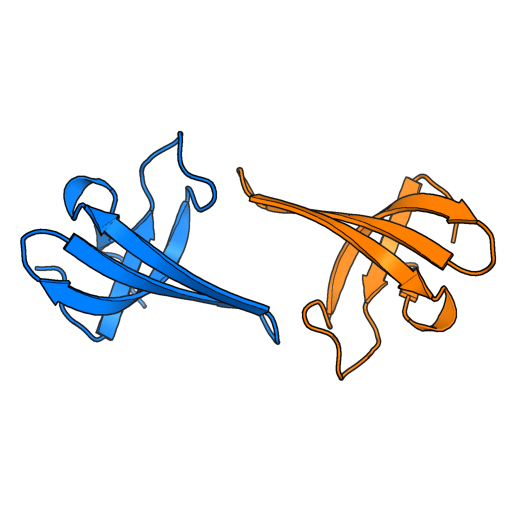 1 33 ? -10.640 4.240 27.101 1.00 12.90 33 ALA B CA 1
ATOM 701 C C . ALA B 1 33 ? -10.267 5.593 26.511 1.00 12.01 33 ALA B C 1
ATOM 702 O O . ALA B 1 33 ? -10.220 6.597 27.226 1.00 12.45 33 ALA B O 1
ATOM 704 N N . VAL B 1 34 ? -10.005 5.615 25.209 1.00 10.74 34 VAL B N 1
ATOM 705 C CA . VAL B 1 34 ? -9.579 6.830 24.526 1.00 9.98 34 VAL B CA 1
ATOM 706 C C . VAL B 1 34 ? -10.567 7.264 23.454 1.00 11.37 34 VAL B C 1
ATOM 707 O O . VAL B 1 34 ? -11.048 6.444 22.684 1.00 8.82 34 VAL B O 1
ATOM 711 N N . LEU B 1 35 ? -10.848 8.560 23.398 1.00 9.25 35 LEU B N 1
ATOM 712 C CA . LEU B 1 35 ? -11.773 9.088 22.400 1.00 10.18 35 LEU B CA 1
ATOM 713 C C . LEU B 1 35 ? -11.032 9.801 21.275 1.00 9.51 35 LEU B C 1
ATOM 714 O O . LEU B 1 35 ? -10.284 10.747 21.519 1.00 8.49 35 LEU B O 1
ATOM 719 N N . PHE B 1 36 ? -11.242 9.336 20.045 1.00 9.61 36 PHE B N 1
ATOM 720 C CA . PHE B 1 36 ? -10.636 9.958 18.869 1.00 11.39 36 PHE B CA 1
ATOM 721 C C . PHE B 1 36 ? -11.766 10.732 18.197 1.00 11.21 36 PHE B C 1
ATOM 722 O O . PHE B 1 36 ? -12.888 10.235 18.112 1.00 10.39 36 PHE B O 1
ATOM 730 N N . GLU B 1 37 ? -11.474 11.935 17.713 1.00 12.19 37 GLU B N 1
ATOM 731 C CA . GLU B 1 37 ? -12.503 12.757 17.087 1.00 14.03 37 GLU B CA 1
ATOM 732 C C . GLU B 1 37 ? -11.940 13.582 15.936 1.00 13.97 37 GLU B C 1
ATOM 733 O O . GLU B 1 37 ? -10.791 14.020 15.973 1.00 15.52 37 GLU B O 1
ATOM 739 N N . ASN B 1 38 ? -12.761 13.787 14.913 1.00 12.40 38 ASN B N 1
ATOM 740 C CA . ASN B 1 38 ? -12.366 14.579 13.755 1.00 13.32 38 ASN B CA 1
ATOM 741 C C . ASN B 1 38 ? -13.669 14.938 13.048 1.00 12.41 38 ASN B C 1
ATOM 742 O O . ASN B 1 38 ? -14.266 14.098 12.391 1.00 12.31 38 ASN B O 1
ATOM 747 N N . GLY B 1 39 ? -14.125 16.177 13.213 1.00 13.10 39 GLY B N 1
ATOM 748 C CA . GLY B 1 39 ? -15.374 16.579 12.581 1.00 12.98 39 GLY B CA 1
ATOM 749 C C . GLY B 1 39 ? -16.541 15.827 13.197 1.00 13.00 39 GLY B C 1
ATOM 750 O O . GLY B 1 39 ? -16.700 15.831 14.419 1.00 12.71 39 GLY B O 1
ATOM 751 N N . ASN B 1 40 ? -17.362 15.183 12.371 1.00 11.70 40 ASN B N 1
ATOM 752 C CA . ASN B 1 40 ? -18.495 14.414 12.886 1.00 10.58 40 ASN B CA 1
ATOM 753 C C . ASN B 1 40 ? -18.056 13.005 13.270 1.00 11.25 40 ASN B C 1
ATOM 754 O O . ASN B 1 40 ? -18.823 12.256 13.866 1.00 11.75 40 ASN B O 1
ATOM 759 N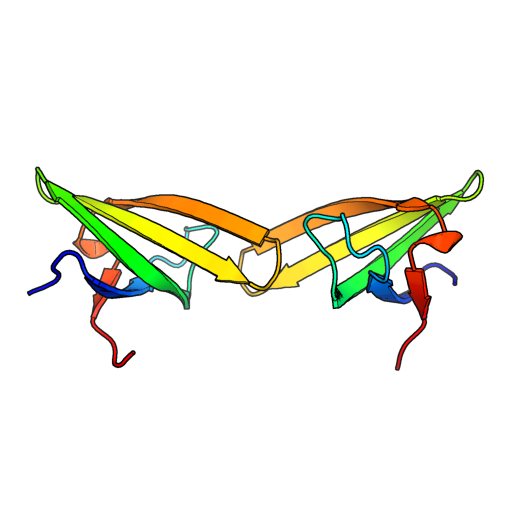 N . TRP B 1 41 ? -16.824 12.646 12.922 1.00 10.19 41 TRP B N 1
ATOM 760 C CA . TRP B 1 41 ? -16.311 11.309 13.209 1.00 9.51 41 TRP B CA 1
ATOM 761 C C . TRP B 1 41 ? -15.751 11.176 14.618 1.00 9.64 41 TRP B C 1
ATOM 762 O O . TRP B 1 41 ? -15.076 12.077 15.120 1.00 8.91 41 TRP B O 1
ATOM 773 N N . ASP B 1 42 ? -16.035 10.044 15.252 1.00 8.86 42 ASP B N 1
ATOM 774 C CA . ASP B 1 42 ? -15.520 9.781 16.590 1.00 9.33 42 ASP B CA 1
ATOM 775 C C . ASP B 1 42 ? -15.588 8.297 16.897 1.00 9.64 42 ASP B C 1
ATOM 776 O O . ASP B 1 42 ? -16.512 7.603 16.471 1.00 9.72 42 ASP B O 1
ATOM 781 N N . LYS B 1 43 ? -14.589 7.811 17.625 1.00 8.10 43 LYS B N 1
ATOM 782 C CA . LYS B 1 43 ? -14.548 6.415 18.029 1.00 9.80 43 LYS B CA 1
ATOM 783 C C . LYS B 1 43 ? -13.965 6.340 19.430 1.00 9.88 43 LYS B C 1
ATOM 784 O O . LYS B 1 43 ? -12.987 7.019 19.737 1.00 9.65 43 LYS B O 1
ATOM 790 N N . LEU B 1 44 ? -14.584 5.522 20.275 1.00 9.08 44 LEU B N 1
ATOM 791 C CA . LEU B 1 44 ? -14.130 5.326 21.648 1.00 10.65 44 LEU B CA 1
ATOM 792 C C . LEU B 1 44 ? -13.481 3.950 21.652 1.00 10.44 44 LEU B C 1
ATOM 793 O O . LEU B 1 44 ? -14.156 2.936 21.454 1.00 8.99 44 LEU B O 1
ATOM 798 N N . VAL B 1 45 ? -12.169 3.925 21.876 1.00 9.28 45 VAL B N 1
ATOM 799 C CA . VAL B 1 45 ? -11.400 2.685 21.839 1.00 11.19 45 VAL B CA 1
ATOM 800 C C . VAL B 1 45 ? -10.595 2.437 23.108 1.00 11.34 45 VAL B C 1
ATOM 801 O O . VAL B 1 45 ? -10.012 3.360 23.669 1.00 10.26 45 VAL B O 1
ATOM 805 N N . THR B 1 46 ? -10.549 1.182 23.541 1.00 11.96 46 THR B N 1
ATOM 806 C CA . THR B 1 46 ? -9.796 0.825 24.736 1.00 12.94 46 THR B CA 1
ATOM 807 C C . THR B 1 46 ? -8.432 0.257 24.348 1.00 14.49 46 THR B C 1
ATOM 808 O O . THR B 1 46 ? -8.329 -0.577 23.445 1.00 13.19 46 THR B O 1
ATOM 812 N N . PHE B 1 47 ? -7.392 0.723 25.032 1.00 12.38 47 PHE B N 1
ATOM 813 C CA . PHE B 1 47 ? -6.017 0.294 24.780 1.00 12.73 47 PHE 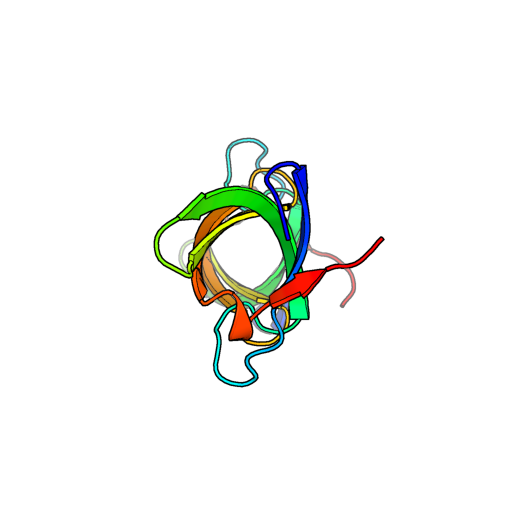B CA 1
ATOM 814 C C . PHE B 1 47 ? -5.333 -0.074 26.084 1.00 13.61 47 PHE B C 1
ATOM 815 O O . PHE B 1 47 ? -5.749 0.364 27.157 1.00 13.96 47 PHE B O 1
ATOM 823 N N . ARG B 1 48 ? -4.275 -0.872 25.994 1.00 12.79 48 ARG B N 1
ATOM 824 C CA . ARG B 1 48 ? -3.511 -1.196 27.190 1.00 13.29 48 ARG B CA 1
ATOM 825 C C . ARG B 1 48 ? -2.688 0.069 27.409 1.00 12.63 48 ARG B C 1
ATOM 826 O O . ARG B 1 48 ? -2.346 0.757 26.451 1.00 11.49 48 ARG B O 1
ATOM 834 N N . LEU B 1 49 ? -2.373 0.386 28.657 1.00 11.77 49 LEU B N 1
ATOM 835 C CA . LEU B 1 49 ? -1.593 1.583 28.940 1.00 12.24 49 LEU B CA 1
ATOM 836 C C . LEU B 1 49 ? -0.225 1.532 28.262 1.00 12.83 49 LEU B C 1
ATOM 837 O O . LEU B 1 49 ? 0.352 2.569 27.933 1.00 14.28 49 LEU B O 1
ATOM 842 N N . SER B 1 50 ? 0.277 0.322 28.037 1.00 13.72 50 SER B N 1
ATOM 843 C CA . SER B 1 50 ? 1.577 0.141 27.401 1.00 15.67 50 SER B CA 1
ATOM 844 C C . SER B 1 50 ? 1.535 0.496 25.913 1.00 16.54 50 SER B C 1
ATOM 845 O O . SER B 1 50 ? 2.575 0.606 25.265 1.00 16.93 50 SER B O 1
ATOM 848 N N . GLU B 1 51 ? 0.327 0.676 25.383 1.00 14.48 51 GLU B N 1
ATOM 849 C CA . GLU B 1 51 ? 0.135 1.025 23.976 1.00 16.32 51 GLU B CA 1
ATOM 850 C C . GLU B 1 51 ? -0.049 2.527 23.801 1.00 14.90 51 GLU B C 1
ATOM 851 O O . GLU B 1 51 ? -0.292 2.996 22.688 1.00 16.10 51 GLU B O 1
ATOM 857 N N . LEU B 1 52 ? 0.059 3.278 24.892 1.00 14.10 52 LEU B N 1
ATOM 858 C CA . LEU B 1 52 ? -0.160 4.718 24.836 1.00 13.54 52 LEU B CA 1
ATOM 859 C C . LEU B 1 52 ? 1.013 5.583 25.277 1.00 14.17 52 LEU B C 1
ATOM 860 O O . LEU B 1 52 ? 1.833 5.171 26.097 1.00 16.32 52 LEU B O 1
ATOM 865 N N . GLU B 1 53 ? 1.063 6.793 24.727 1.00 14.29 53 GLU B N 1
ATOM 866 C CA . GLU B 1 53 ? 2.099 7.774 25.039 1.00 14.36 53 GLU B CA 1
ATOM 867 C C . GLU B 1 53 ? 1.419 9.099 25.371 1.00 14.29 53 GLU B C 1
ATOM 868 O O . GLU B 1 53 ? 0.742 9.684 24.525 1.00 14.77 53 GLU B O 1
ATOM 874 N N . ALA B 1 54 ? 1.588 9.580 26.597 1.00 16.20 54 ALA B N 1
ATOM 875 C CA . ALA B 1 54 ? 0.978 10.852 26.966 1.00 16.48 54 ALA B CA 1
ATOM 876 C C . ALA B 1 54 ? 1.694 11.970 26.213 1.00 18.46 54 ALA B C 1
ATOM 877 O O . ALA B 1 54 ? 2.924 11.974 26.121 1.00 17.64 54 ALA B O 1
ATOM 879 N N . VAL B 1 55 ? 0.927 12.909 25.666 1.00 18.76 55 VAL B N 1
ATOM 880 C CA . VAL B 1 55 ? 1.501 14.030 24.925 1.00 23.68 55 VAL B CA 1
ATOM 881 C C . VAL B 1 55 ? 0.892 15.354 25.377 1.00 27.55 55 VAL B C 1
ATOM 882 O O . VAL B 1 55 ? -0.005 15.379 26.217 1.00 24.18 55 VAL B O 1
ATOM 886 N N . LYS B 1 56 ? 1.379 16.454 24.812 1.00 32.26 56 LYS B N 1
ATOM 887 C CA . LYS B 1 56 ? 0.888 17.780 25.171 1.00 37.84 56 LYS B CA 1
ATOM 888 C C . LYS B 1 56 ? -0.493 18.046 24.575 1.00 40.31 56 LYS B C 1
ATOM 889 O O . LYS B 1 56 ? -0.852 17.359 23.594 1.00 42.43 56 LYS B O 1
#